Protein AF-A0A3B9J4K4-F1 (afdb_monomer_lite)

Radius of gyration: 10.85 Å; chains: 1; bounding box: 17×21×35 Å

pLDDT: mean 95.87, std 5.18, range [75.44, 98.44]

Foldseek 3Di:
DDDPDAAEDEDDPVQPDPVSVVVCVVVHHPHYHYDPD

Structure (mmCIF, N/CA/C/O backbone):
data_AF-A0A3B9J4K4-F1
#
_entry.id   AF-A0A3B9J4K4-F1
#
loop_
_atom_site.group_PDB
_atom_site.id
_atom_site.type_symbol
_atom_site.label_atom_id
_atom_site.label_alt_id
_atom_site.label_comp_id
_atom_site.label_asym_id
_atom_site.label_entity_id
_atom_site.label_seq_id
_atom_site.pdbx_PDB_ins_code
_atom_site.Cartn_x
_atom_site.Cartn_y
_atom_site.Cartn_z
_atom_site.occupancy
_atom_site.B_iso_or_equiv
_atom_site.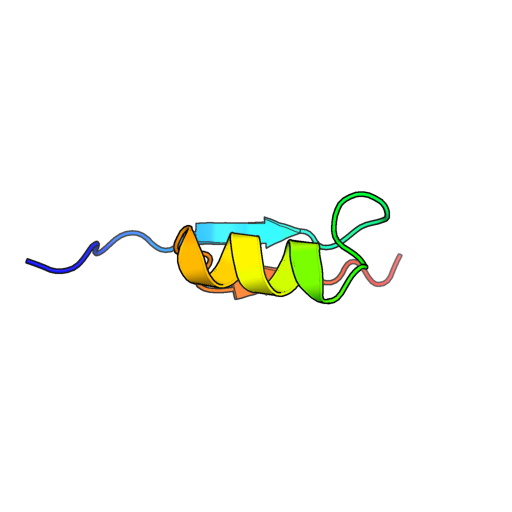auth_seq_id
_atom_site.auth_comp_id
_atom_site.auth_asym_id
_atom_site.auth_atom_id
_atom_site.pdbx_PDB_model_num
ATOM 1 N N . MET A 1 1 ? -8.439 -3.465 21.620 1.00 75.44 1 MET A N 1
ATOM 2 C CA . MET A 1 1 ? -8.974 -2.287 20.898 1.00 75.44 1 MET A CA 1
ATOM 3 C C . MET A 1 1 ? -8.359 -2.292 19.504 1.00 75.44 1 MET A C 1
ATOM 5 O O . MET A 1 1 ? -7.155 -2.493 19.419 1.00 75.44 1 MET A O 1
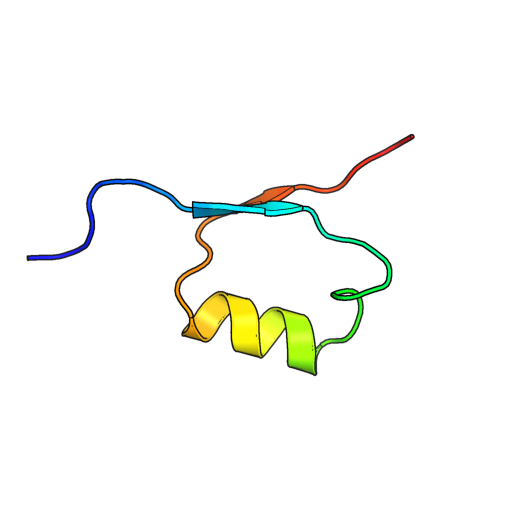ATOM 9 N N . ALA A 1 2 ? -9.138 -2.166 18.428 1.00 88.88 2 ALA A N 1
ATOM 10 C CA . ALA A 1 2 ? -8.577 -2.154 17.072 1.00 88.88 2 ALA A CA 1
ATOM 11 C C . ALA A 1 2 ? -7.756 -0.872 16.812 1.00 88.88 2 ALA A C 1
ATOM 13 O O . ALA A 1 2 ? -8.021 0.171 17.419 1.00 88.88 2 ALA A O 1
ATOM 14 N N . ARG A 1 3 ? -6.767 -0.937 15.906 1.00 94.31 3 ARG A N 1
ATOM 15 C CA . ARG A 1 3 ? -5.975 0.233 15.488 1.00 94.31 3 ARG A CA 1
ATOM 16 C C . ARG A 1 3 ? -6.900 1.297 14.885 1.00 94.31 3 ARG A C 1
ATOM 18 O O . ARG A 1 3 ? -7.695 0.994 13.999 1.00 94.31 3 ARG A O 1
ATOM 25 N N . ARG A 1 4 ? -6.778 2.546 15.352 1.00 96.19 4 ARG A N 1
ATOM 26 C CA . ARG A 1 4 ? -7.584 3.679 14.855 1.00 96.19 4 ARG A CA 1
ATOM 27 C C . ARG A 1 4 ? -6.975 4.337 13.616 1.00 96.19 4 ARG A C 1
ATOM 29 O O . ARG A 1 4 ? -7.696 4.622 12.666 1.00 96.19 4 ARG A O 1
ATOM 36 N N . THR A 1 5 ? -5.659 4.551 13.619 1.00 97.62 5 THR A N 1
ATOM 37 C CA . THR A 1 5 ? -4.930 5.130 12.480 1.00 97.62 5 THR A CA 1
ATOM 38 C C . THR A 1 5 ? -4.909 4.159 11.308 1.00 97.62 5 THR A C 1
ATOM 40 O O . THR A 1 5 ? -4.682 2.964 11.500 1.00 97.62 5 THR A O 1
ATOM 43 N N . LYS A 1 6 ? -5.130 4.664 10.095 1.00 98.06 6 LYS A N 1
ATOM 44 C CA . LYS A 1 6 ? -5.140 3.863 8.870 1.00 98.06 6 LYS A CA 1
ATOM 45 C C . LYS A 1 6 ? -3.766 3.836 8.195 1.00 98.06 6 LYS A C 1
ATOM 47 O O . LYS A 1 6 ? -3.017 4.802 8.305 1.00 98.06 6 LYS A O 1
ATOM 52 N N . ILE A 1 7 ? -3.444 2.740 7.510 1.00 98.31 7 ILE A N 1
ATOM 53 C CA . ILE A 1 7 ? -2.211 2.557 6.735 1.00 98.31 7 ILE A CA 1
ATOM 54 C C . ILE A 1 7 ? -2.552 2.584 5.246 1.00 98.31 7 ILE A C 1
ATOM 56 O O . ILE A 1 7 ? -3.299 1.737 4.752 1.00 98.31 7 ILE A O 1
ATOM 60 N N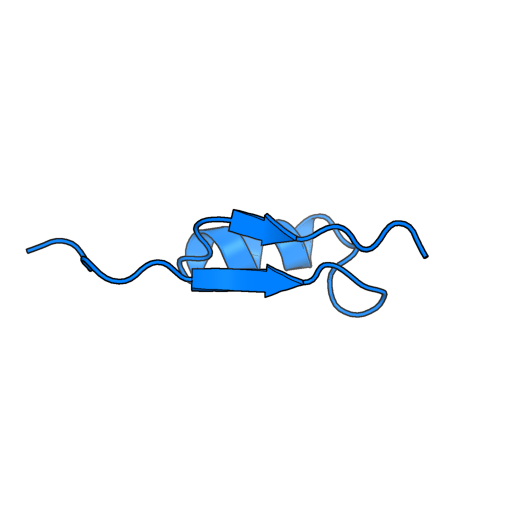 . ILE A 1 8 ? -1.962 3.545 4.538 1.00 98.25 8 ILE A N 1
ATOM 61 C CA . ILE A 1 8 ? -2.029 3.660 3.081 1.00 98.25 8 ILE A CA 1
ATOM 62 C C . ILE A 1 8 ? -0.691 3.183 2.516 1.00 98.25 8 ILE A C 1
ATOM 64 O O . ILE A 1 8 ? 0.349 3.740 2.867 1.00 98.25 8 ILE A O 1
ATOM 68 N N . ALA A 1 9 ? -0.708 2.188 1.630 1.00 98.19 9 ALA A N 1
ATOM 69 C CA . ALA A 1 9 ? 0.488 1.701 0.945 1.00 98.19 9 ALA A CA 1
ATOM 70 C C . ALA A 1 9 ? 0.387 1.964 -0.561 1.00 98.19 9 ALA A C 1
ATOM 72 O O . ALA A 1 9 ? -0.641 1.699 -1.182 1.00 98.1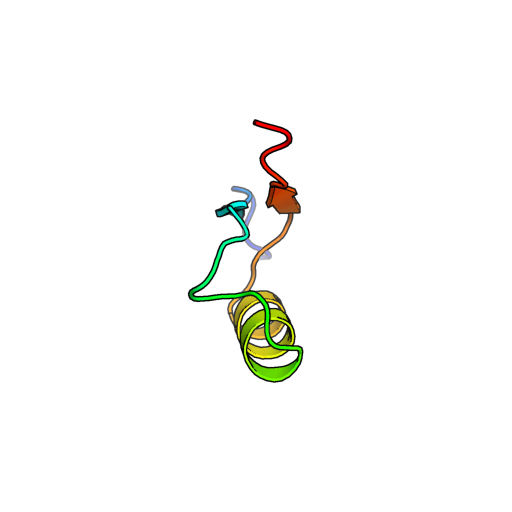9 9 ALA A O 1
ATOM 73 N N . THR A 1 10 ? 1.455 2.492 -1.161 1.00 97.44 10 THR A N 1
ATOM 74 C CA . THR A 1 10 ? 1.510 2.693 -2.616 1.00 97.44 10 THR A CA 1
ATOM 75 C C . THR A 1 10 ? 1.917 1.400 -3.301 1.00 97.44 10 THR A C 1
ATOM 77 O O . THR A 1 10 ? 2.917 0.790 -2.925 1.00 97.44 10 THR A O 1
ATOM 80 N N . ILE A 1 11 ? 1.156 1.003 -4.315 1.00 97.19 11 ILE A N 1
ATOM 81 C CA . ILE A 1 11 ? 1.471 -0.163 -5.133 1.00 97.19 11 ILE A CA 1
ATOM 82 C C . ILE A 1 11 ? 2.474 0.232 -6.215 1.00 97.19 11 ILE A C 1
ATOM 84 O O . ILE A 1 11 ? 2.336 1.273 -6.855 1.00 97.19 11 ILE A O 1
ATOM 88 N N . GLY A 1 12 ? 3.485 -0.609 -6.406 1.00 96.50 12 GLY A N 1
ATOM 89 C CA . GLY A 1 12 ? 4.520 -0.436 -7.419 1.00 96.50 12 GLY A CA 1
ATOM 90 C C . GLY A 1 12 ? 5.228 -1.758 -7.722 1.00 96.50 12 GLY A C 1
ATOM 91 O O . GLY A 1 12 ? 4.770 -2.812 -7.276 1.00 96.50 12 GLY A O 1
ATOM 92 N N . PRO A 1 13 ? 6.369 -1.733 -8.435 1.00 96.62 13 PRO A N 1
ATOM 93 C CA . PRO A 1 13 ? 7.070 -2.950 -8.860 1.00 96.62 13 PRO A CA 1
ATOM 94 C C . PRO A 1 13 ? 7.406 -3.921 -7.717 1.00 96.62 13 PRO A C 1
ATOM 96 O O . PRO A 1 13 ? 7.349 -5.133 -7.900 1.00 96.62 13 PRO A O 1
ATOM 99 N N . ALA A 1 14 ? 7.686 -3.402 -6.516 1.00 96.94 14 ALA A N 1
ATOM 100 C CA . ALA A 1 14 ? 7.979 -4.210 -5.330 1.00 96.94 14 ALA A CA 1
ATOM 101 C C . ALA A 1 14 ? 6.755 -4.945 -4.743 1.00 96.94 14 ALA A C 1
ATOM 103 O O . ALA A 1 14 ? 6.916 -5.844 -3.923 1.00 96.94 14 ALA A O 1
ATOM 104 N N . SER A 1 15 ? 5.536 -4.566 -5.133 1.00 96.88 15 SER A N 1
ATOM 105 C CA . SER A 1 15 ? 4.285 -5.024 -4.518 1.00 96.88 15 SER A CA 1
ATOM 106 C C . SER A 1 15 ? 3.204 -5.446 -5.522 1.00 96.88 15 SER A C 1
ATOM 108 O O . SER A 1 15 ? 2.046 -5.604 -5.149 1.00 96.88 15 SER A O 1
ATOM 110 N N . GLN A 1 16 ? 3.572 -5.673 -6.788 1.00 95.25 16 GLN A N 1
ATOM 111 C CA . GLN A 1 16 ? 2.640 -6.055 -7.861 1.00 95.25 16 GLN A CA 1
ATOM 112 C C . GLN A 1 16 ? 2.219 -7.535 -7.851 1.00 95.25 16 GLN A C 1
ATOM 114 O O . GLN A 1 16 ? 1.288 -7.920 -8.556 1.00 95.25 16 GLN A O 1
ATOM 119 N N . SER A 1 17 ? 2.910 -8.392 -7.094 1.00 98.06 17 SER A N 1
ATOM 120 C CA . SER A 1 17 ? 2.566 -9.811 -7.015 1.00 98.06 17 SER A CA 1
ATOM 121 C C . SER A 1 17 ? 1.407 -10.051 -6.045 1.00 98.06 17 SER A C 1
ATOM 123 O O . SER A 1 17 ? 1.284 -9.399 -5.008 1.00 98.06 17 SER A O 1
ATOM 125 N N . ASN A 1 18 ? 0.586 -11.064 -6.332 1.00 97.94 18 ASN A N 1
ATOM 126 C CA . ASN A 1 18 ? -0.501 -11.469 -5.436 1.00 97.94 18 ASN A CA 1
ATOM 127 C C . ASN A 1 18 ? -0.004 -11.847 -4.031 1.00 97.94 18 ASN A C 1
ATOM 129 O O . ASN A 1 18 ? -0.697 -11.592 -3.049 1.00 97.94 18 ASN A O 1
ATOM 133 N N . SER A 1 19 ? 1.184 -12.450 -3.920 1.00 98.38 19 SER A N 1
ATOM 134 C CA . SER A 1 19 ? 1.778 -12.798 -2.626 1.00 98.38 19 SER A CA 1
ATOM 135 C C . SER A 1 19 ? 2.159 -11.558 -1.819 1.00 98.38 19 SER A C 1
ATOM 137 O O . SER A 1 19 ? 1.862 -11.503 -0.629 1.00 98.38 19 SER A O 1
ATOM 139 N N . ALA A 1 20 ? 2.741 -10.538 -2.458 1.00 98.12 20 ALA A N 1
ATOM 140 C CA . ALA A 1 20 ? 3.069 -9.280 -1.797 1.00 98.12 20 ALA A CA 1
ATOM 141 C C . ALA A 1 20 ? 1.805 -8.537 -1.338 1.00 98.12 20 ALA A C 1
ATOM 143 O O . ALA A 1 20 ? 1.744 -8.079 -0.200 1.00 98.12 20 ALA A O 1
ATOM 144 N N . LEU A 1 21 ? 0.767 -8.473 -2.182 1.00 98.00 21 LEU A N 1
ATOM 145 C CA . LEU A 1 21 ? -0.518 -7.860 -1.824 1.00 98.00 21 LEU A CA 1
ATOM 146 C C . LEU A 1 21 ? -1.162 -8.545 -0.610 1.00 98.00 21 LEU A C 1
ATOM 148 O O . LEU A 1 21 ? -1.589 -7.861 0.319 1.00 98.00 21 LEU A O 1
ATOM 152 N N . ARG A 1 22 ? -1.181 -9.885 -0.586 1.00 98.38 22 ARG A N 1
ATOM 153 C CA . ARG A 1 22 ? -1.695 -10.667 0.552 1.00 98.38 22 ARG A CA 1
ATOM 154 C C . ARG A 1 22 ? -0.897 -10.409 1.826 1.00 98.38 22 ARG A C 1
ATOM 156 O O . ARG A 1 22 ? -1.494 -10.101 2.851 1.00 98.38 22 ARG A O 1
ATOM 163 N N . GLY A 1 23 ? 0.433 -10.426 1.740 1.00 98.44 23 GLY A N 1
ATOM 164 C CA . GLY A 1 23 ? 1.294 -10.117 2.882 1.00 98.44 23 GLY A CA 1
ATOM 165 C C . GLY A 1 23 ? 1.054 -8.710 3.440 1.00 98.44 23 GLY A C 1
ATOM 166 O O . GLY A 1 23 ? 1.011 -8.524 4.651 1.00 98.44 23 GLY A O 1
ATOM 167 N N . MET A 1 24 ? 0.819 -7.715 2.579 1.00 98.19 24 MET A N 1
ATOM 168 C CA . MET A 1 24 ? 0.481 -6.358 3.025 1.00 98.19 24 MET A CA 1
ATOM 169 C C . MET A 1 24 ? -0.898 -6.278 3.689 1.00 98.19 24 MET A C 1
ATOM 171 O O . MET A 1 2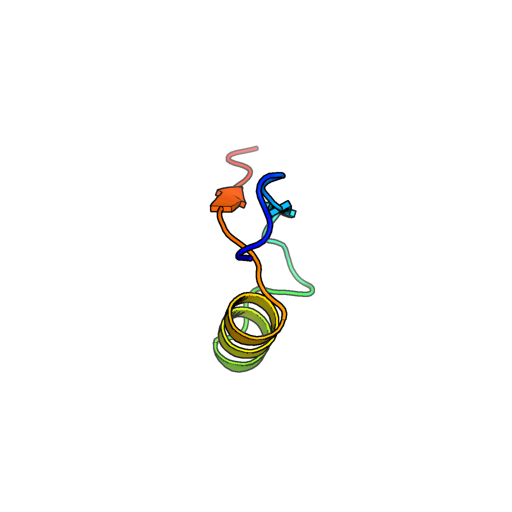4 ? -1.050 -5.561 4.677 1.00 98.19 24 MET A O 1
ATOM 175 N N . MET A 1 25 ? -1.898 -7.004 3.178 1.00 97.94 25 MET A N 1
ATOM 176 C CA . MET A 1 25 ? -3.221 -7.095 3.809 1.00 97.94 25 MET A CA 1
ATOM 177 C C . MET A 1 25 ? -3.125 -7.710 5.210 1.00 97.94 25 MET A C 1
ATOM 179 O O . MET A 1 25 ? -3.661 -7.149 6.163 1.00 97.94 25 MET A O 1
ATOM 183 N N . GLU A 1 26 ? -2.385 -8.809 5.352 1.00 98.19 26 GLU A N 1
ATOM 184 C CA . GLU A 1 26 ? -2.156 -9.493 6.632 1.00 98.19 26 GLU A CA 1
ATOM 185 C C . GLU A 1 26 ? -1.343 -8.634 7.613 1.00 98.19 26 GLU A C 1
ATOM 187 O O . GLU A 1 26 ? -1.643 -8.599 8.806 1.00 98.19 26 GLU A O 1
ATOM 192 N N . ALA A 1 27 ? -0.376 -7.860 7.111 1.00 97.56 27 ALA A N 1
ATOM 193 C CA . ALA A 1 27 ? 0.373 -6.875 7.893 1.00 97.56 27 ALA A CA 1
ATOM 194 C C . ALA A 1 27 ? -0.467 -5.642 8.297 1.00 97.56 27 ALA A C 1
ATOM 196 O O . ALA A 1 27 ? -0.018 -4.808 9.088 1.00 97.56 27 ALA A O 1
ATOM 197 N N . GLY A 1 28 ? -1.693 -5.515 7.778 1.00 97.69 28 GLY A N 1
ATOM 198 C CA . GLY A 1 28 ? -2.652 -4.492 8.178 1.00 97.69 28 GLY A CA 1
ATOM 199 C C . GLY A 1 28 ? -2.656 -3.235 7.311 1.00 97.69 28 GLY A C 1
ATOM 200 O O . GLY A 1 28 ? -2.946 -2.158 7.835 1.00 97.69 28 GLY A O 1
ATOM 201 N N . MET A 1 29 ? -2.347 -3.340 6.018 1.00 98.25 29 MET A N 1
ATOM 202 C CA . MET A 1 29 ? -2.680 -2.307 5.030 1.00 98.25 29 MET A CA 1
ATOM 203 C C . MET A 1 29 ? -4.204 -2.102 4.979 1.00 98.25 29 MET A C 1
ATOM 205 O O . MET A 1 29 ? -4.944 -3.069 4.820 1.00 98.25 29 MET A O 1
ATOM 209 N N . ASP A 1 30 ? -4.678 -0.855 5.074 1.00 98.44 30 ASP A N 1
ATOM 210 C CA . ASP A 1 30 ? -6.110 -0.541 4.926 1.00 98.44 30 ASP A CA 1
ATOM 211 C C . ASP A 1 30 ? -6.465 -0.089 3.503 1.00 98.44 30 ASP A C 1
ATOM 213 O O . ASP A 1 30 ? -7.552 -0.382 3.016 1.00 98.44 30 ASP A O 1
ATOM 217 N N . VAL A 1 31 ? -5.573 0.665 2.848 1.00 98.25 31 VAL A N 1
ATOM 218 C CA . VAL A 1 31 ? -5.822 1.261 1.526 1.00 98.25 31 VAL A CA 1
ATOM 219 C C . VAL A 1 31 ? -4.621 1.043 0.614 1.00 98.25 31 VAL A C 1
ATOM 221 O O . VAL A 1 31 ? -3.489 1.374 0.972 1.00 98.25 31 VAL A O 1
ATOM 224 N N . ALA A 1 32 ? -4.887 0.550 -0.594 1.00 97.75 32 ALA A N 1
ATOM 225 C CA . ALA A 1 32 ? -3.919 0.502 -1.681 1.00 97.75 32 ALA A CA 1
ATOM 226 C C . ALA A 1 32 ? -4.006 1.788 -2.516 1.00 97.75 32 ALA A C 1
ATOM 228 O O . ALA A 1 32 ? -5.061 2.122 -3.055 1.00 97.75 32 ALA A O 1
ATOM 229 N N . ARG A 1 33 ? -2.893 2.513 -2.642 1.00 98.00 33 ARG A N 1
ATOM 230 C CA . ARG 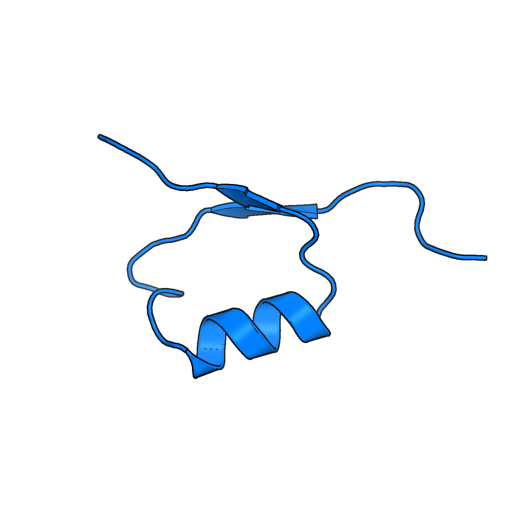A 1 33 ? -2.767 3.678 -3.525 1.00 98.00 33 ARG A CA 1
ATOM 231 C C . ARG A 1 33 ? -2.180 3.243 -4.864 1.00 98.00 33 ARG A C 1
ATOM 233 O O . ARG A 1 33 ? -1.060 2.738 -4.900 1.00 98.00 33 ARG A O 1
ATOM 240 N N . ILE A 1 34 ? -2.901 3.503 -5.952 1.00 96.50 34 ILE A N 1
ATOM 241 C CA . ILE A 1 34 ? -2.442 3.269 -7.327 1.00 96.50 34 ILE A CA 1
ATOM 242 C C . ILE A 1 34 ? -1.990 4.603 -7.928 1.00 96.50 34 ILE A C 1
ATOM 244 O O . ILE A 1 34 ? -2.779 5.543 -8.006 1.00 96.50 34 ILE A O 1
ATOM 248 N N . GLY A 1 35 ? -0.716 4.707 -8.310 1.00 92.75 35 GLY A N 1
ATOM 249 C CA . GLY A 1 35 ? -0.230 5.845 -9.092 1.00 92.75 35 GLY A CA 1
ATOM 250 C C . GLY A 1 35 ? -0.647 5.685 -10.553 1.00 92.75 35 GLY A C 1
ATOM 251 O O . GLY A 1 35 ? -0.385 4.638 -11.132 1.00 92.75 35 GLY A O 1
ATOM 252 N N . LEU A 1 36 ? -1.301 6.696 -11.131 1.00 91.81 36 LEU A N 1
ATOM 253 C CA . LEU A 1 36 ? -1.727 6.722 -12.543 1.00 91.81 36 LEU A CA 1
ATOM 254 C C . LEU A 1 36 ? -0.817 7.614 -13.410 1.00 91.81 36 LEU A C 1
ATOM 256 O O . LEU A 1 36 ? -1.280 8.186 -14.394 1.00 91.81 36 LEU A O 1
ATOM 260 N N . ALA A 1 37 ? 0.434 7.796 -12.981 1.00 76.38 37 ALA A N 1
ATOM 261 C CA . ALA A 1 37 ? 1.428 8.602 -13.687 1.00 76.38 37 ALA A CA 1
ATOM 262 C C . ALA A 1 37 ? 2.087 7.811 -14.821 1.00 76.38 37 ALA A C 1
ATOM 264 O O . ALA A 1 37 ? 2.264 6.583 -14.641 1.00 76.38 37 ALA A O 1
#

Secondary structure (DSSP, 8-state):
----S--EEEESGGG-SHHHHHHHHHTT--EEEEP--

Sequence (37 aa):
MARRTKIIATIGPASQSNSALRGMMEAGMDVARIGLA